Protein AF-A0A536HWD0-F1 (afdb_monomer_lite)

Foldseek 3Di:
DDDDDPPVVVVVVPPPPDPPPPPPPPKDFDDPDDVPRPPPDCVQWDQDPVAPLRIFGHDDDDPCVVVVPSVVVVVVRRRDRGDDPKDKGKTFIPAADDPVPQWQVNDWDADPPRDTWGWDDWDADHVRRMIITITPGD

pLDDT: mean 82.27, std 18.04, range [36.25, 98.31]

Radius of gyration: 26.26 Å; chains: 1; bounding box: 45×43×96 Å

Structure (mmCIF, N/CA/C/O backbone):
data_AF-A0A536HWD0-F1
#
_entry.id   AF-A0A536HWD0-F1
#
loop_
_atom_site.group_PDB
_atom_site.id
_atom_site.type_symbol
_atom_site.label_atom_id
_atom_site.label_alt_id
_atom_site.label_comp_id
_atom_site.label_asym_id
_atom_site.label_entity_id
_atom_site.lab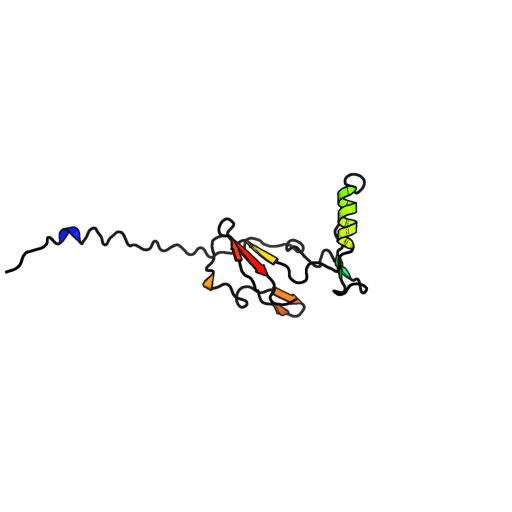el_seq_id
_atom_site.pdbx_PDB_ins_code
_atom_site.Cartn_x
_atom_site.Cartn_y
_atom_site.Cartn_z
_atom_site.occupancy
_atom_site.B_iso_or_equiv
_atom_site.auth_seq_id
_atom_site.auth_comp_id
_atom_site.auth_asym_id
_atom_site.auth_atom_id
_atom_site.pdbx_PDB_model_num
ATOM 1 N N . MET A 1 1 ? -27.795 17.128 71.785 1.00 36.25 1 MET A N 1
ATOM 2 C CA . MET A 1 1 ? -28.876 16.507 70.991 1.00 36.25 1 MET A CA 1
ATOM 3 C C . MET A 1 1 ? -28.958 17.220 69.646 1.00 36.25 1 MET A C 1
ATOM 5 O O . MET A 1 1 ? -29.171 18.419 69.636 1.00 36.25 1 MET A O 1
ATOM 9 N N . ARG A 1 2 ? -28.691 16.467 68.567 1.00 43.34 2 ARG A N 1
ATOM 10 C CA . ARG A 1 2 ? -29.064 16.656 67.147 1.00 43.34 2 ARG A CA 1
ATOM 11 C C . ARG A 1 2 ? -28.995 18.071 66.543 1.00 43.34 2 ARG A C 1
ATOM 13 O O . ARG A 1 2 ? -29.965 18.817 66.571 1.00 43.34 2 ARG A O 1
ATOM 20 N N . SER A 1 3 ? -27.864 18.353 65.892 1.00 42.81 3 SER A N 1
ATOM 21 C CA . SER A 1 3 ? -27.745 19.386 64.858 1.00 42.81 3 SER A CA 1
ATOM 22 C C . SER A 1 3 ? -28.359 18.855 63.554 1.00 42.81 3 SER A C 1
ATOM 24 O O . SER A 1 3 ? -27.973 17.781 63.090 1.00 42.81 3 SER A O 1
ATOM 26 N N . PHE A 1 4 ? -29.349 19.560 63.008 1.00 48.12 4 PHE A N 1
ATOM 27 C CA . PHE A 1 4 ? -30.002 19.229 61.741 1.00 48.12 4 PHE A CA 1
ATOM 28 C C . PHE A 1 4 ? -29.245 19.905 60.594 1.00 48.12 4 PHE A C 1
ATOM 30 O O . PHE A 1 4 ? -29.240 21.128 60.482 1.00 48.12 4 PHE A O 1
ATOM 37 N N . ILE A 1 5 ? -28.605 19.105 59.743 1.00 54.31 5 ILE A N 1
ATOM 38 C CA . ILE A 1 5 ? -28.063 19.562 58.458 1.00 54.31 5 ILE A CA 1
ATOM 39 C C . ILE A 1 5 ? -29.250 19.699 57.487 1.00 54.31 5 ILE A C 1
ATOM 41 O O . ILE A 1 5 ? -30.055 18.766 57.400 1.00 54.31 5 ILE A O 1
ATOM 45 N N . PRO A 1 6 ? -29.410 20.822 56.761 1.00 45.69 6 PRO A N 1
ATOM 46 C CA . PRO A 1 6 ? -30.526 20.993 55.842 1.00 45.69 6 PRO A CA 1
ATOM 47 C C . PRO A 1 6 ? -30.345 20.066 54.632 1.00 45.69 6 PRO A C 1
ATOM 49 O O . PRO A 1 6 ? -29.402 20.197 53.855 1.00 45.69 6 PRO A O 1
ATOM 52 N N . ALA A 1 7 ? -31.289 19.140 54.458 1.00 51.59 7 ALA A N 1
ATOM 53 C CA . ALA A 1 7 ? -31.332 18.133 53.394 1.00 51.59 7 ALA A CA 1
ATOM 54 C C . ALA A 1 7 ? -31.430 18.704 51.958 1.00 51.59 7 ALA A C 1
ATOM 56 O O . ALA A 1 7 ? -31.426 17.948 50.990 1.00 51.59 7 ALA A O 1
ATOM 57 N N . ALA A 1 8 ? -31.501 20.028 51.796 1.00 46.88 8 ALA A N 1
ATOM 58 C CA . ALA A 1 8 ? -31.727 20.684 50.510 1.00 46.88 8 ALA A CA 1
ATOM 59 C C . ALA A 1 8 ? -30.483 20.748 49.600 1.00 46.88 8 ALA A C 1
ATOM 61 O O . ALA A 1 8 ? -30.627 20.874 48.389 1.00 46.88 8 ALA A O 1
ATOM 62 N N . LEU A 1 9 ? -29.266 20.632 50.147 1.00 44.84 9 LEU A N 1
ATOM 63 C CA . LEU A 1 9 ? -28.027 20.752 49.358 1.00 44.84 9 LEU A CA 1
ATOM 64 C C . LEU A 1 9 ? -27.548 19.438 48.724 1.00 44.84 9 LEU A C 1
ATOM 66 O O . LEU A 1 9 ? -26.730 19.468 47.811 1.00 44.84 9 LEU A O 1
ATOM 70 N N . VAL A 1 10 ? -28.073 18.288 49.154 1.00 47.88 10 VAL A N 1
ATOM 71 C CA . VAL A 1 10 ? -27.662 16.978 48.610 1.00 47.88 10 VAL A CA 1
ATOM 72 C C . VAL A 1 10 ? -28.439 16.622 47.334 1.00 47.88 10 VAL A C 1
ATOM 74 O O . VAL A 1 10 ? -27.936 15.887 46.490 1.00 47.88 10 VAL A O 1
ATOM 77 N N . ALA A 1 11 ? -29.630 17.194 47.133 1.00 45.88 11 ALA A N 1
ATOM 78 C CA . ALA A 1 11 ? -30.474 16.875 45.980 1.00 45.88 11 ALA A CA 1
ATOM 79 C C . ALA A 1 11 ? -30.004 17.516 44.657 1.00 45.88 11 ALA A C 1
ATOM 81 O O . ALA A 1 11 ? -30.338 17.006 43.591 1.00 45.88 11 ALA A O 1
ATOM 82 N N . LEU A 1 12 ? -29.209 18.594 44.699 1.00 42.75 12 LEU A N 1
ATOM 83 C CA . LEU A 1 12 ? -28.744 19.282 43.484 1.00 42.75 12 LEU A CA 1
ATOM 84 C C . LEU A 1 12 ? -27.436 18.701 42.914 1.00 42.75 12 LEU A C 1
ATOM 86 O O . LEU A 1 12 ? -27.124 18.918 41.748 1.00 42.75 12 LEU A O 1
ATOM 90 N N . ALA A 1 13 ? -26.691 17.921 43.702 1.00 46.84 13 ALA A N 1
ATOM 91 C CA . ALA A 1 13 ? -25.444 17.294 43.258 1.00 46.84 13 ALA A CA 1
ATOM 92 C C . ALA A 1 13 ? -25.651 15.936 42.558 1.00 46.84 13 ALA A C 1
ATOM 94 O O . ALA A 1 13 ? -24.737 15.443 41.904 1.00 46.84 13 ALA A O 1
ATOM 95 N N . LEU A 1 14 ? -26.840 15.330 42.666 1.00 46.00 14 LEU A N 1
ATOM 96 C CA . LEU A 1 14 ? -27.105 13.986 42.135 1.00 46.00 14 LEU A CA 1
ATOM 97 C C . LEU A 1 14 ? -27.685 13.963 40.711 1.00 46.00 14 LEU A C 1
ATOM 99 O O . LEU A 1 14 ? -27.826 12.891 40.134 1.00 46.00 14 LEU A O 1
ATOM 103 N N . ALA A 1 15 ? -28.008 15.121 40.130 1.00 47.69 15 ALA A N 1
ATOM 104 C CA . ALA A 1 15 ? -28.604 15.210 38.792 1.00 47.69 15 ALA A CA 1
ATOM 105 C C . ALA A 1 15 ? -27.580 15.408 37.653 1.00 47.69 15 ALA A C 1
ATOM 107 O O . ALA A 1 15 ? -27.969 15.446 36.490 1.00 47.69 15 ALA A O 1
ATOM 108 N N . LEU A 1 16 ? -26.284 15.531 37.964 1.00 47.97 16 LEU A N 1
ATOM 109 C CA . LEU A 1 16 ? -25.220 15.827 36.987 1.00 47.97 16 LEU A CA 1
ATOM 110 C C . LEU A 1 16 ? -24.377 14.612 36.577 1.00 47.97 16 LEU A C 1
ATOM 112 O O . LEU A 1 16 ? -23.441 14.758 35.798 1.00 47.97 16 LEU A O 1
ATOM 116 N N . VAL A 1 17 ? -24.717 13.415 37.058 1.00 52.25 17 VAL A N 1
ATOM 117 C CA . VAL A 1 17 ? -24.066 12.162 36.649 1.00 52.25 17 VAL A CA 1
ATOM 118 C C . VAL A 1 17 ? -25.083 11.286 35.924 1.00 52.25 17 VAL A C 1
ATOM 120 O O . VAL A 1 17 ? -25.333 10.147 36.301 1.00 52.25 17 VAL A O 1
ATOM 123 N N . TYR A 1 18 ? -25.722 11.837 34.894 1.00 45.75 18 TYR A N 1
ATOM 124 C CA . TYR A 1 18 ? -26.252 10.976 33.846 1.00 45.75 18 TYR A CA 1
ATOM 125 C C . TYR A 1 18 ? -25.064 10.608 32.958 1.00 45.75 18 TYR A C 1
ATOM 127 O O . TYR A 1 18 ? -24.481 11.518 32.358 1.00 45.75 18 TYR A O 1
ATOM 135 N N . PRO A 1 19 ? -24.656 9.327 32.871 1.00 51.28 19 PRO A N 1
ATOM 136 C CA . PRO A 1 19 ? -23.834 8.924 31.750 1.00 51.28 19 PRO A CA 1
ATOM 137 C C . PRO A 1 19 ? -24.675 9.246 30.516 1.00 51.28 19 PRO A C 1
ATOM 139 O O . PRO A 1 19 ? -25.808 8.787 30.386 1.00 51.28 19 PRO A O 1
ATOM 142 N N . ALA A 1 20 ? -24.176 10.131 29.659 1.00 59.88 20 ALA A N 1
ATOM 143 C CA . ALA A 1 20 ? -24.704 10.200 28.315 1.00 59.88 20 ALA A CA 1
ATOM 144 C C . ALA A 1 20 ? -24.438 8.815 27.731 1.00 59.88 20 ALA A C 1
ATOM 146 O O . ALA A 1 20 ? -23.281 8.477 27.480 1.00 59.88 20 ALA A O 1
ATOM 147 N N . ASP A 1 21 ? -25.482 7.995 27.617 1.00 49.38 21 ASP A N 1
ATOM 148 C CA . ASP A 1 21 ? -25.424 6.754 26.865 1.00 49.38 21 ASP A CA 1
ATOM 149 C C . ASP A 1 21 ? -25.048 7.157 25.441 1.00 49.38 21 ASP A C 1
ATOM 151 O O . ASP A 1 21 ? -25.875 7.623 24.653 1.00 49.38 21 ASP A O 1
ATOM 155 N N . ALA A 1 22 ? -23.749 7.100 25.148 1.00 58.47 22 ALA A N 1
ATOM 156 C CA . ALA A 1 22 ? -23.244 7.315 23.816 1.00 58.47 22 ALA A CA 1
ATOM 157 C C . ALA A 1 22 ? -23.891 6.222 22.975 1.00 58.47 22 ALA A C 1
ATOM 159 O O . ALA A 1 22 ? -23.618 5.038 23.176 1.00 58.47 22 ALA A O 1
ATOM 160 N N . LEU A 1 23 ? -24.797 6.619 22.080 1.00 52.59 23 LEU A N 1
ATOM 161 C CA . LEU A 1 23 ? -25.309 5.737 21.047 1.00 52.59 23 LEU A CA 1
ATOM 162 C C . LEU A 1 23 ? -24.072 5.142 20.369 1.00 52.59 23 LEU A C 1
ATOM 164 O O . LEU A 1 23 ? -23.346 5.857 19.677 1.00 52.59 23 LEU A O 1
ATOM 168 N N . ALA A 1 24 ? -23.794 3.864 20.628 1.00 52.09 24 ALA A N 1
ATOM 169 C CA . ALA A 1 24 ? -22.757 3.134 19.930 1.00 52.09 24 ALA A CA 1
ATOM 170 C C . ALA A 1 24 ? -23.242 3.016 18.487 1.00 52.09 24 ALA A C 1
ATOM 172 O O . ALA A 1 24 ? -23.975 2.093 18.132 1.00 52.09 24 ALA A O 1
ATOM 173 N N . ALA A 1 25 ? -22.925 4.020 17.670 1.00 57.31 25 ALA A N 1
ATOM 174 C CA . ALA A 1 25 ? -23.073 3.904 16.237 1.00 57.31 25 ALA A CA 1
ATOM 175 C C . ALA A 1 25 ? -22.305 2.640 15.853 1.00 57.31 25 ALA A C 1
ATOM 177 O O . ALA A 1 25 ? -21.122 2.520 16.168 1.00 57.31 25 ALA A O 1
ATOM 178 N N . THR A 1 26 ? -22.984 1.674 15.238 1.00 64.75 26 THR A N 1
ATOM 179 C CA . THR A 1 26 ? -22.316 0.506 14.671 1.00 64.75 26 THR A CA 1
ATOM 180 C C . THR A 1 26 ? -21.344 1.026 13.624 1.00 64.75 26 THR A C 1
ATOM 182 O O . THR A 1 26 ? -21.755 1.416 12.529 1.00 64.75 26 THR A O 1
ATOM 185 N N . ALA A 1 27 ? -20.072 1.126 13.999 1.00 67.69 27 ALA A N 1
ATOM 186 C CA . ALA A 1 27 ? -19.017 1.533 13.100 1.00 67.69 27 ALA A CA 1
ATOM 187 C C . ALA A 1 27 ? -18.922 0.474 12.004 1.00 67.69 27 ALA A C 1
ATOM 189 O O . ALA A 1 27 ? -18.698 -0.705 12.273 1.00 67.69 27 ALA A O 1
ATOM 190 N N . SER A 1 28 ? -19.136 0.896 10.765 1.00 75.50 28 SER A N 1
ATOM 191 C CA . SER A 1 28 ? -18.888 0.058 9.601 1.00 75.50 28 SER A CA 1
ATOM 192 C C . SER A 1 28 ? -17.553 0.466 9.013 1.00 75.50 28 SER A C 1
ATOM 194 O O . SER A 1 28 ? -17.240 1.659 8.961 1.00 75.50 28 SER A O 1
ATOM 196 N N . ALA A 1 29 ? -16.796 -0.506 8.511 1.00 74.00 29 ALA A N 1
ATOM 197 C CA . ALA A 1 29 ? -15.709 -0.198 7.597 1.00 74.00 29 ALA A CA 1
ATOM 198 C C . ALA A 1 29 ? -16.279 0.614 6.418 1.00 74.00 29 ALA A C 1
ATOM 200 O O . ALA A 1 29 ? -17.322 0.268 5.847 1.00 74.00 29 ALA A O 1
ATOM 201 N N . LEU A 1 30 ? -15.636 1.735 6.103 1.00 69.62 30 LEU A N 1
ATOM 202 C CA . LEU A 1 30 ? -16.015 2.624 5.015 1.00 69.62 30 LEU A CA 1
ATOM 203 C C . LEU A 1 30 ? -15.406 2.098 3.713 1.00 69.62 30 LEU A C 1
ATOM 205 O O . LEU A 1 30 ? -14.237 2.347 3.448 1.00 69.62 30 LEU A O 1
ATOM 209 N N . ALA A 1 31 ? -16.209 1.377 2.925 1.00 63.94 31 ALA A N 1
ATOM 210 C CA . ALA A 1 31 ? -16.235 1.349 1.452 1.00 63.94 31 ALA A CA 1
ATOM 211 C C . ALA A 1 31 ? -16.681 -0.030 0.929 1.00 63.94 31 ALA A C 1
ATOM 213 O O . ALA A 1 31 ? -16.175 -1.055 1.385 1.00 63.94 31 ALA A O 1
ATOM 214 N N . PRO A 1 32 ? -17.522 -0.089 -0.120 1.00 58.88 32 PRO A N 1
ATOM 215 C CA . PRO A 1 32 ? -17.426 -1.179 -1.077 1.00 58.88 32 PRO A CA 1
ATOM 216 C C . PRO A 1 32 ? -16.107 -1.006 -1.846 1.00 58.88 32 PRO A C 1
ATOM 218 O O . PRO A 1 32 ? -15.982 -0.123 -2.696 1.00 58.88 32 PRO A O 1
ATOM 221 N N . THR A 1 33 ? -15.099 -1.814 -1.530 1.00 65.94 33 THR A N 1
ATOM 222 C CA . THR A 1 33 ? -13.842 -1.822 -2.282 1.00 65.94 33 THR A CA 1
ATOM 223 C C . THR A 1 33 ? -14.060 -2.502 -3.635 1.00 65.94 33 THR A C 1
ATOM 225 O O . THR A 1 33 ? -14.779 -3.496 -3.750 1.00 65.94 33 THR A O 1
ATOM 228 N N . LYS A 1 34 ? -13.466 -1.954 -4.700 1.00 68.00 34 LYS A N 1
ATOM 229 C CA . LYS A 1 34 ? -13.356 -2.665 -5.984 1.00 68.00 34 LYS A CA 1
ATOM 230 C C . LYS A 1 34 ? -12.046 -3.448 -6.011 1.00 68.00 34 LYS A C 1
ATOM 232 O O . LYS A 1 34 ? -11.089 -3.075 -5.332 1.00 68.00 34 LYS A O 1
ATOM 237 N N . ALA A 1 35 ? -11.989 -4.498 -6.829 1.00 64.25 35 ALA A N 1
ATOM 238 C CA . ALA A 1 35 ? -10.727 -5.161 -7.143 1.00 64.25 35 ALA A CA 1
ATOM 239 C C . ALA A 1 35 ? -9.696 -4.109 -7.595 1.00 64.25 35 ALA A C 1
ATOM 241 O O . ALA A 1 35 ? -10.010 -3.253 -8.422 1.00 64.25 35 ALA A O 1
ATOM 242 N N . GLY A 1 36 ? -8.507 -4.135 -6.995 1.00 64.69 36 GLY A N 1
ATOM 243 C CA . GLY A 1 36 ? -7.434 -3.180 -7.276 1.00 64.69 36 GLY A CA 1
ATOM 244 C C . GLY A 1 36 ? -7.411 -1.934 -6.390 1.00 64.69 36 GLY A C 1
ATOM 245 O O . GLY A 1 36 ? -6.463 -1.163 -6.498 1.00 64.69 36 GLY A O 1
ATOM 246 N N . GLN A 1 37 ? -8.414 -1.721 -5.525 1.00 75.00 37 GLN A N 1
ATOM 247 C CA . GLN A 1 37 ? -8.408 -0.592 -4.584 1.00 75.00 37 GLN A CA 1
ATOM 248 C C . GLN A 1 37 ? -7.604 -0.829 -3.305 1.00 75.00 37 GLN A C 1
ATOM 250 O O . GLN A 1 37 ? -6.910 0.098 -2.891 1.00 75.00 37 GLN A O 1
ATOM 255 N N . PRO A 1 38 ? -7.650 -2.013 -2.666 1.00 77.12 38 PRO A N 1
ATOM 256 C CA . PRO A 1 38 ? -6.642 -2.347 -1.673 1.00 77.12 38 PRO A CA 1
ATOM 257 C C . PRO A 1 38 ? -5.284 -2.378 -2.374 1.00 77.12 38 PRO A C 1
ATOM 259 O O . PRO A 1 38 ? -5.077 -3.178 -3.285 1.00 77.12 38 PRO A O 1
ATOM 262 N N . PHE A 1 39 ? -4.398 -1.466 -1.988 1.00 76.62 39 PHE A N 1
ATOM 263 C CA . PHE A 1 39 ? -3.026 -1.403 -2.468 1.00 76.62 39 PHE A CA 1
ATOM 264 C C . PHE A 1 39 ? -2.085 -1.564 -1.268 1.00 76.62 39 PHE A C 1
ATOM 266 O O . PHE A 1 39 ? -2.346 -0.947 -0.230 1.00 76.62 39 PHE A O 1
ATOM 273 N N . PRO A 1 40 ? -0.994 -2.339 -1.386 1.00 81.88 40 PRO A N 1
ATOM 274 C CA . PRO A 1 40 ? -0.538 -3.073 -2.577 1.00 81.88 40 PRO A CA 1
ATOM 275 C C . PRO A 1 40 ? -1.417 -4.280 -2.966 1.00 81.88 40 PRO A C 1
ATOM 277 O O . PRO A 1 40 ? -2.179 -4.782 -2.143 1.00 81.88 40 PRO A O 1
ATOM 280 N N . THR A 1 41 ? -1.342 -4.740 -4.223 1.00 82.38 41 THR A N 1
ATOM 281 C CA . THR A 1 41 ? -2.131 -5.888 -4.723 1.00 82.38 41 THR A CA 1
ATOM 282 C C . THR A 1 41 ? -1.435 -6.640 -5.857 1.00 82.38 41 THR A C 1
ATOM 284 O O . THR A 1 41 ? -0.843 -6.027 -6.743 1.00 82.38 41 THR A O 1
ATOM 287 N N . ASN A 1 42 ? -1.597 -7.967 -5.889 1.00 87.19 42 ASN A N 1
ATOM 288 C CA . ASN A 1 42 ? -1.090 -8.829 -6.966 1.00 87.19 42 ASN A CA 1
ATOM 289 C C . ASN A 1 42 ? -1.819 -8.643 -8.310 1.00 87.19 42 ASN A C 1
ATOM 291 O O . ASN A 1 42 ? -1.503 -9.316 -9.282 1.00 87.19 42 ASN A O 1
ATOM 295 N N . LEU A 1 43 ? -2.805 -7.743 -8.394 1.00 89.56 43 LEU A N 1
ATOM 296 C CA . LEU A 1 43 ? -3.356 -7.315 -9.685 1.00 89.56 43 LEU A CA 1
ATOM 297 C C . LEU A 1 43 ? -2.375 -6.444 -10.485 1.00 89.56 43 LEU A C 1
ATOM 299 O O . LEU A 1 43 ? -2.559 -6.305 -11.689 1.00 89.56 43 LEU A O 1
ATOM 303 N N . TYR A 1 44 ? -1.366 -5.870 -9.822 1.00 93.50 44 TYR A N 1
ATOM 304 C CA . TYR A 1 44 ? -0.285 -5.095 -10.440 1.00 93.50 44 TYR A CA 1
ATOM 305 C C . TYR A 1 44 ? 1.056 -5.826 -10.326 1.00 93.50 44 TYR A C 1
ATOM 307 O O . TYR A 1 44 ? 2.095 -5.227 -10.045 1.00 93.50 44 TYR A O 1
ATOM 315 N N . THR A 1 45 ? 1.014 -7.150 -10.454 1.00 94.38 45 THR A N 1
ATOM 316 C CA . THR A 1 45 ? 2.198 -7.996 -10.552 1.00 94.38 45 THR A CA 1
ATOM 317 C C . THR A 1 45 ? 2.010 -9.018 -11.666 1.00 94.38 45 THR A C 1
ATOM 319 O O . THR A 1 45 ? 0.892 -9.362 -12.055 1.00 94.38 45 THR A O 1
ATOM 322 N N . VAL A 1 46 ? 3.124 -9.531 -12.171 1.00 96.56 46 VAL A N 1
ATOM 323 C CA . VAL A 1 46 ? 3.179 -10.658 -13.104 1.00 96.56 46 VAL A CA 1
ATOM 324 C C . VAL A 1 46 ? 4.034 -11.768 -12.514 1.00 96.56 46 VAL A C 1
ATOM 326 O O . VAL A 1 46 ? 4.927 -11.518 -11.708 1.00 96.56 46 VAL A O 1
ATOM 329 N N . HIS A 1 47 ? 3.774 -13.009 -12.919 1.00 96.50 47 HIS A N 1
ATOM 330 C CA . HIS A 1 47 ? 4.606 -14.136 -12.511 1.00 96.50 47 HIS A CA 1
ATOM 331 C C . HIS A 1 47 ? 6.018 -14.006 -13.096 1.00 96.50 47 HIS A C 1
ATOM 333 O O . HIS A 1 47 ? 6.186 -13.900 -14.313 1.00 96.50 47 HIS A O 1
ATOM 339 N N . ASP A 1 48 ? 7.025 -14.105 -12.236 1.00 97.00 48 ASP A N 1
ATOM 340 C CA . ASP A 1 48 ? 8.437 -14.090 -12.598 1.00 97.00 48 ASP A CA 1
ATOM 341 C C . ASP A 1 48 ? 9.203 -15.093 -11.731 1.00 97.00 48 ASP A C 1
ATOM 343 O O . ASP A 1 48 ? 9.469 -14.860 -10.556 1.00 97.00 48 ASP A O 1
ATOM 347 N N . GLY A 1 49 ? 9.574 -16.231 -12.322 1.00 96.44 49 GLY A N 1
ATOM 348 C CA . GLY A 1 49 ? 10.288 -17.294 -11.610 1.00 96.44 49 GLY A CA 1
ATOM 349 C C . GLY A 1 49 ? 11.752 -16.973 -11.282 1.00 96.44 49 GLY A C 1
ATOM 350 O O . GLY A 1 49 ? 12.425 -17.811 -10.690 1.00 96.44 49 GLY A O 1
ATOM 351 N N . THR A 1 50 ? 12.268 -15.811 -11.697 1.00 96.25 50 THR A N 1
ATOM 352 C CA . THR A 1 50 ? 13.617 -15.347 -11.331 1.00 96.25 50 THR A CA 1
ATOM 353 C C . THR A 1 50 ? 13.646 -14.598 -9.995 1.00 96.25 50 THR A C 1
ATOM 355 O O . THR A 1 50 ? 14.724 -14.400 -9.437 1.00 96.25 50 THR A O 1
ATOM 358 N N . GLN A 1 51 ? 12.472 -14.234 -9.473 1.00 94.38 51 GLN A N 1
ATOM 359 C CA . GLN A 1 51 ? 12.264 -13.502 -8.227 1.00 94.38 51 GLN A CA 1
ATOM 360 C C . GLN A 1 51 ? 11.962 -14.462 -7.056 1.00 94.38 51 GLN A C 1
ATOM 362 O O . GLN A 1 51 ? 11.448 -15.561 -7.276 1.00 94.38 51 GLN A O 1
ATOM 367 N N . ILE A 1 52 ? 12.265 -14.083 -5.806 1.00 92.19 52 ILE A N 1
ATOM 368 C CA . ILE A 1 52 ? 12.097 -14.956 -4.623 1.00 92.19 52 ILE A CA 1
ATOM 369 C C . ILE A 1 52 ? 10.614 -15.197 -4.336 1.00 92.19 52 ILE A C 1
ATOM 371 O O . ILE A 1 52 ? 10.228 -16.320 -4.006 1.00 92.19 52 ILE A O 1
ATOM 375 N N . THR A 1 53 ? 9.774 -14.172 -4.497 1.00 89.88 53 THR A N 1
ATOM 376 C CA . THR A 1 53 ? 8.319 -14.291 -4.310 1.00 89.88 53 THR A CA 1
ATOM 377 C C . THR A 1 53 ? 7.619 -14.963 -5.496 1.00 89.88 53 THR A C 1
ATOM 379 O O . THR A 1 53 ? 6.427 -15.264 -5.424 1.00 89.88 53 THR A O 1
ATOM 382 N N . GLY A 1 54 ? 8.336 -15.201 -6.601 1.00 93.56 54 GLY A N 1
ATOM 383 C CA . GLY A 1 54 ? 7.759 -15.662 -7.865 1.00 93.56 54 GLY A CA 1
ATOM 384 C C . GLY A 1 54 ? 6.929 -14.594 -8.591 1.00 93.56 54 GLY A C 1
ATOM 385 O O . GLY A 1 54 ? 6.246 -14.908 -9.570 1.00 93.56 54 GLY A O 1
ATOM 386 N N . LEU A 1 55 ? 6.956 -13.345 -8.114 1.00 94.50 55 LEU A N 1
ATOM 387 C CA . LEU A 1 55 ? 6.233 -12.209 -8.670 1.00 94.50 55 LEU A CA 1
ATOM 388 C C . LEU A 1 55 ? 7.194 -11.059 -8.976 1.00 94.50 55 LEU A C 1
ATOM 390 O O . LEU A 1 55 ? 8.168 -10.823 -8.268 1.00 94.50 55 LEU A O 1
ATOM 394 N N . ARG A 1 56 ? 6.870 -10.298 -10.018 1.00 96.75 56 ARG A N 1
ATOM 395 C CA . ARG A 1 56 ? 7.492 -9.013 -10.343 1.00 96.75 56 ARG A CA 1
ATOM 396 C C . ARG A 1 56 ? 6.409 -7.949 -10.419 1.00 96.75 56 ARG A C 1
ATOM 398 O O . ARG A 1 56 ? 5.318 -8.231 -10.916 1.00 96.75 56 ARG A O 1
ATOM 405 N N . VAL A 1 57 ? 6.687 -6.751 -9.917 1.00 96.50 57 VAL A N 1
ATOM 406 C CA . VAL A 1 57 ? 5.769 -5.610 -10.054 1.00 96.50 57 VAL A CA 1
ATOM 407 C C . VAL A 1 57 ? 5.539 -5.287 -11.541 1.00 96.50 57 VAL A C 1
ATOM 409 O O . VAL A 1 57 ? 6.453 -5.412 -12.356 1.00 96.50 57 VAL A O 1
ATOM 412 N N . ASP A 1 58 ? 4.297 -4.952 -11.890 1.00 96.75 58 ASP A N 1
ATOM 413 C CA . ASP A 1 58 ? 3.861 -4.609 -13.250 1.00 96.75 58 ASP A CA 1
ATOM 414 C C . ASP A 1 58 ? 2.813 -3.491 -13.177 1.00 96.75 58 ASP A C 1
ATOM 416 O O . ASP A 1 58 ? 1.597 -3.721 -13.160 1.00 96.75 58 ASP A O 1
ATOM 420 N N . LEU A 1 59 ? 3.292 -2.258 -13.018 1.00 95.81 59 LEU A N 1
ATOM 421 C CA . LEU A 1 59 ? 2.447 -1.076 -12.909 1.00 95.81 59 LEU A CA 1
ATOM 422 C C . LEU A 1 59 ? 2.085 -0.532 -14.303 1.00 95.81 59 LEU A C 1
ATOM 424 O O . LEU A 1 59 ? 2.928 -0.445 -15.197 1.00 95.81 59 LEU A O 1
ATOM 428 N N . PRO A 1 60 ? 0.833 -0.087 -14.513 1.00 95.44 60 PRO A N 1
ATOM 429 C CA . PRO A 1 60 ? 0.442 0.519 -15.778 1.00 95.44 60 PRO A CA 1
ATOM 430 C C . PRO A 1 60 ? 1.173 1.850 -15.989 1.00 95.44 60 PRO A C 1
ATOM 432 O O . PRO A 1 60 ? 1.092 2.757 -15.158 1.00 95.44 60 PRO A O 1
ATOM 435 N N . LYS A 1 61 ? 1.838 1.995 -17.138 1.00 96.19 61 LYS A N 1
ATOM 436 C CA . LYS A 1 61 ? 2.514 3.241 -17.512 1.00 96.19 61 LYS A CA 1
ATOM 437 C C . LYS A 1 61 ? 1.547 4.278 -18.098 1.00 96.19 61 LYS A C 1
ATOM 439 O O . LYS A 1 61 ? 0.637 3.906 -18.846 1.00 96.19 61 LYS A O 1
ATOM 444 N N . PRO A 1 62 ? 1.748 5.576 -17.808 1.00 96.94 62 PRO A N 1
ATOM 445 C CA . PRO A 1 62 ? 1.049 6.656 -18.498 1.00 96.94 62 PRO A CA 1
ATOM 446 C C . PRO A 1 62 ? 1.577 6.828 -19.936 1.00 96.94 62 PRO A C 1
ATOM 448 O O . PRO A 1 62 ? 2.420 6.067 -20.411 1.00 96.94 62 PRO A O 1
ATOM 451 N N . ASP A 1 63 ? 1.096 7.849 -20.649 1.00 97.62 63 ASP A N 1
ATOM 452 C CA . ASP A 1 63 ? 1.689 8.239 -21.932 1.00 97.62 63 ASP A CA 1
ATOM 453 C C . ASP A 1 63 ? 3.116 8.770 -21.719 1.00 97.62 63 ASP A C 1
ATOM 455 O O . ASP A 1 63 ? 3.313 9.911 -21.296 1.00 97.62 63 ASP A O 1
ATOM 459 N N . CYS A 1 64 ? 4.117 7.951 -22.043 1.00 97.69 64 CYS A N 1
ATOM 460 C CA . CYS A 1 64 ? 5.527 8.282 -21.844 1.00 97.69 64 CYS A CA 1
ATOM 461 C C . CYS A 1 64 ? 6.045 9.412 -22.746 1.00 97.69 64 CYS A C 1
ATOM 463 O O . CYS A 1 64 ? 7.130 9.931 -22.490 1.00 97.69 64 CYS A O 1
ATOM 465 N N . ALA A 1 65 ? 5.304 9.819 -23.786 1.00 97.94 65 ALA A N 1
ATOM 466 C CA . ALA A 1 65 ? 5.652 11.010 -24.559 1.00 97.94 65 ALA A CA 1
ATOM 467 C C . ALA A 1 65 ? 5.329 12.301 -23.787 1.00 97.94 65 ALA A C 1
ATOM 469 O O . ALA A 1 65 ? 5.993 13.319 -23.985 1.00 97.94 65 ALA A O 1
ATOM 470 N N . ILE A 1 66 ? 4.327 12.252 -22.902 1.00 98.31 66 ILE A N 1
ATOM 471 C CA . ILE A 1 66 ? 3.890 13.374 -22.061 1.00 98.31 66 ILE A CA 1
ATOM 472 C C . ILE A 1 66 ? 4.536 13.292 -20.669 1.00 98.31 66 ILE A C 1
ATOM 474 O O . ILE A 1 66 ? 4.935 14.312 -20.1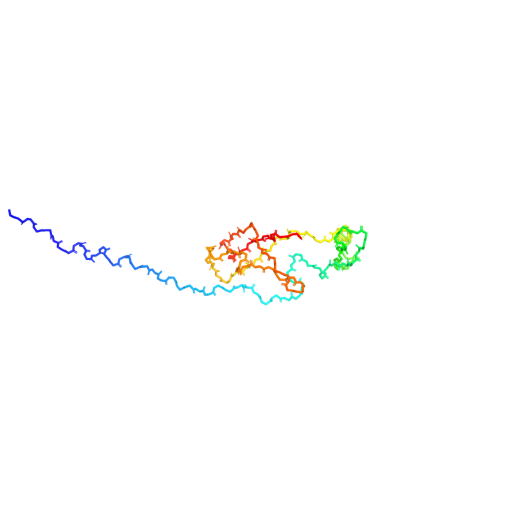11 1.00 98.31 66 ILE A O 1
ATOM 478 N N . HIS A 1 67 ? 4.685 12.076 -20.139 1.00 97.62 67 HIS A N 1
ATOM 479 C CA . HIS A 1 67 ? 5.150 11.772 -18.785 1.00 97.62 67 HIS A CA 1
ATOM 480 C C . HIS A 1 67 ? 6.398 10.867 -18.786 1.00 97.62 67 HIS A C 1
ATOM 482 O O . HIS A 1 67 ? 6.364 9.752 -18.261 1.00 97.62 67 HIS A O 1
ATOM 488 N N . PRO A 1 68 ? 7.523 11.305 -19.381 1.00 97.44 68 PRO A N 1
ATOM 489 C CA . PRO A 1 68 ? 8.707 10.457 -19.513 1.00 97.44 68 PRO A CA 1
ATOM 490 C C . PRO A 1 68 ? 9.324 10.079 -18.158 1.00 97.44 68 PRO A C 1
ATOM 492 O O . PRO A 1 68 ? 9.818 8.964 -18.009 1.00 97.44 68 PRO A O 1
ATOM 495 N N . SER A 1 69 ? 9.278 10.981 -17.170 1.00 98.00 69 SER A N 1
ATOM 496 C CA . SER A 1 69 ? 9.791 10.717 -15.819 1.00 98.00 69 SER A CA 1
ATOM 497 C C . SER A 1 69 ? 8.968 9.658 -15.089 1.00 98.00 69 SER A C 1
ATOM 499 O O . SER A 1 69 ? 9.551 8.710 -14.581 1.00 98.00 69 SER A O 1
ATOM 501 N N . ASP A 1 70 ? 7.635 9.751 -15.128 1.00 97.88 70 ASP A N 1
ATOM 502 C CA . ASP A 1 70 ? 6.755 8.771 -14.477 1.00 97.88 70 ASP A CA 1
ATOM 503 C C . ASP A 1 70 ? 6.977 7.364 -15.054 1.00 97.88 70 ASP A C 1
ATOM 505 O O . ASP A 1 70 ? 7.008 6.378 -14.321 1.00 97.88 70 ASP A O 1
ATOM 509 N N . CYS A 1 71 ? 7.195 7.260 -16.370 1.00 98.19 71 CYS A N 1
ATOM 510 C CA . CYS A 1 71 ? 7.530 5.984 -16.996 1.00 98.19 71 CYS A CA 1
ATOM 511 C C . CYS A 1 71 ? 8.889 5.437 -16.547 1.00 98.19 71 CYS A C 1
ATOM 513 O O . CYS A 1 71 ? 8.993 4.234 -16.321 1.00 98.19 71 CYS A O 1
ATOM 515 N N . ALA A 1 72 ? 9.906 6.294 -16.412 1.00 98.06 72 ALA A N 1
ATOM 516 C CA . ALA A 1 72 ? 11.226 5.883 -15.940 1.00 98.06 72 ALA A CA 1
ATOM 517 C C . ALA A 1 72 ? 11.198 5.425 -14.472 1.00 98.06 72 ALA A C 1
ATOM 519 O O . ALA A 1 72 ? 11.864 4.453 -14.122 1.00 98.06 72 ALA A O 1
ATOM 520 N N . ASP A 1 73 ? 10.398 6.082 -13.630 1.00 98.06 73 ASP A N 1
ATOM 521 C CA . ASP A 1 73 ? 10.195 5.667 -12.241 1.00 98.06 73 ASP A CA 1
ATOM 522 C C . ASP A 1 73 ? 9.474 4.314 -12.177 1.00 98.06 73 ASP A C 1
ATOM 524 O O . ASP A 1 73 ? 9.911 3.411 -11.462 1.00 98.06 73 ASP A O 1
ATOM 528 N N . ILE A 1 74 ? 8.415 4.135 -12.977 1.00 97.88 74 ILE A N 1
ATOM 529 C CA . ILE A 1 74 ? 7.709 2.852 -13.087 1.00 97.88 74 ILE A CA 1
ATOM 530 C C . ILE A 1 74 ? 8.640 1.748 -13.599 1.00 97.88 74 ILE A C 1
ATOM 532 O O . ILE A 1 74 ? 8.610 0.654 -13.054 1.00 97.88 74 ILE A O 1
ATOM 536 N N . ASP A 1 75 ? 9.520 2.026 -14.566 1.00 97.69 75 ASP A N 1
ATOM 537 C CA . ASP A 1 75 ? 10.511 1.051 -15.041 1.00 97.69 75 ASP A CA 1
ATOM 538 C C . ASP A 1 75 ? 11.398 0.509 -13.917 1.00 97.69 75 ASP A C 1
ATOM 540 O O . ASP A 1 75 ? 11.732 -0.673 -13.917 1.00 97.69 75 ASP A O 1
ATOM 544 N N . VAL A 1 76 ? 11.770 1.350 -12.948 1.00 97.69 76 VAL A N 1
ATOM 545 C CA . VAL A 1 76 ? 12.529 0.915 -11.770 1.00 97.69 76 VAL A CA 1
ATOM 546 C C . VAL A 1 76 ? 11.640 0.109 -10.826 1.00 97.69 76 VAL A C 1
ATOM 548 O O . VAL A 1 76 ? 12.062 -0.943 -10.343 1.00 97.69 76 VAL A O 1
ATOM 551 N N . LEU A 1 77 ? 10.412 0.567 -10.570 1.00 95.88 77 LEU A N 1
ATOM 552 C CA . LEU A 1 77 ? 9.464 -0.139 -9.702 1.00 95.88 77 LEU A CA 1
ATOM 553 C C . LEU A 1 77 ? 9.121 -1.533 -10.242 1.00 95.88 77 LEU A C 1
ATOM 555 O O . LEU A 1 77 ? 9.086 -2.484 -9.468 1.00 95.88 77 LEU A O 1
ATOM 559 N N . ASP A 1 78 ? 8.983 -1.684 -11.556 1.00 96.81 78 ASP A N 1
ATOM 560 C CA . ASP A 1 78 ? 8.687 -2.951 -12.232 1.00 96.81 78 ASP A CA 1
ATOM 561 C C . ASP A 1 78 ? 9.877 -3.933 -12.234 1.00 96.81 78 ASP A C 1
ATOM 563 O O . ASP A 1 78 ? 9.806 -5.011 -12.827 1.00 96.81 78 ASP A O 1
ATOM 567 N N . THR A 1 79 ? 10.989 -3.600 -11.568 1.00 95.50 79 THR A N 1
ATOM 568 C CA . THR A 1 79 ? 12.085 -4.545 -11.278 1.00 95.50 79 THR A CA 1
ATOM 569 C C . THR A 1 79 ? 11.970 -5.208 -9.907 1.00 95.50 79 THR A C 1
ATOM 571 O O . THR A 1 79 ? 12.717 -6.146 -9.619 1.00 95.50 79 THR A O 1
ATOM 574 N N . LEU A 1 80 ? 11.049 -4.737 -9.060 1.00 95.62 80 LEU A N 1
ATOM 575 C CA . LEU A 1 80 ? 10.898 -5.218 -7.691 1.00 95.62 80 LEU A CA 1
ATOM 576 C C . LEU A 1 80 ? 10.301 -6.633 -7.645 1.00 95.62 80 LEU A C 1
ATOM 578 O O . LEU A 1 80 ? 9.405 -6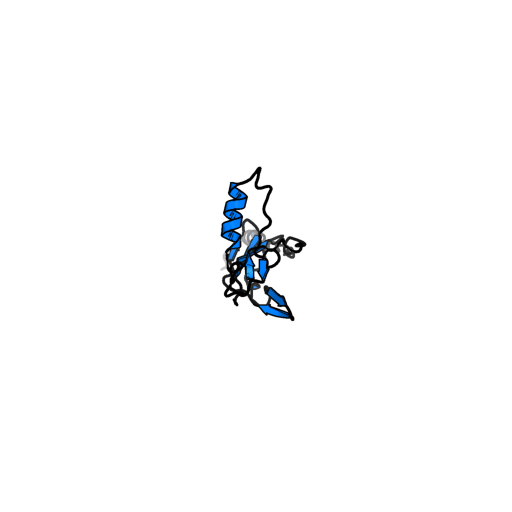.979 -8.422 1.00 95.62 80 LEU A O 1
ATOM 582 N N . ASP A 1 81 ? 10.797 -7.421 -6.688 1.00 94.06 81 ASP A N 1
ATOM 583 C CA . ASP A 1 81 ? 10.353 -8.776 -6.330 1.00 94.06 81 ASP A CA 1
ATOM 584 C C . ASP A 1 81 ? 8.997 -8.731 -5.607 1.00 94.06 81 ASP A C 1
ATOM 586 O O . ASP A 1 81 ? 8.899 -8.877 -4.387 1.00 94.06 81 ASP A O 1
ATOM 590 N N . GLY A 1 82 ? 7.950 -8.415 -6.367 1.00 93.00 82 GLY A N 1
ATOM 591 C CA . GLY A 1 82 ? 6.612 -8.188 -5.841 1.00 93.00 82 GLY A CA 1
ATOM 592 C C . GLY A 1 82 ? 6.508 -6.946 -4.946 1.00 93.00 82 GLY A C 1
ATOM 593 O O . GLY A 1 82 ? 7.407 -6.108 -4.851 1.00 93.00 82 GLY A O 1
ATOM 594 N N . PHE A 1 83 ? 5.349 -6.801 -4.305 1.00 90.69 83 PHE A N 1
ATOM 595 C CA . PHE A 1 83 ? 5.140 -5.783 -3.276 1.00 90.69 83 PHE A CA 1
ATOM 596 C C . PHE A 1 83 ? 5.597 -6.286 -1.904 1.00 90.69 83 PHE A C 1
ATOM 598 O O . PHE A 1 83 ? 5.881 -7.465 -1.724 1.00 90.69 83 PHE A O 1
ATOM 605 N N . ASN A 1 84 ? 5.645 -5.381 -0.922 1.00 81.31 84 ASN A N 1
ATOM 606 C CA . ASN A 1 84 ? 6.013 -5.717 0.451 1.00 81.31 84 ASN A CA 1
ATOM 607 C C . ASN A 1 84 ? 5.226 -6.941 0.965 1.00 81.31 84 ASN A C 1
ATOM 609 O O . ASN A 1 84 ? 3.998 -6.892 1.036 1.00 81.31 84 ASN A O 1
ATOM 613 N N . ILE A 1 85 ? 5.958 -7.987 1.358 1.00 75.25 85 ILE A N 1
ATOM 614 C CA . ILE A 1 85 ? 5.439 -9.244 1.917 1.00 75.25 85 ILE A CA 1
ATOM 615 C C . ILE A 1 85 ? 4.739 -9.065 3.274 1.00 75.25 85 ILE A C 1
ATOM 617 O O . ILE A 1 85 ? 3.950 -9.908 3.671 1.00 75.25 85 ILE A O 1
ATOM 621 N N . GLN A 1 86 ? 4.964 -7.944 3.969 1.00 82.38 86 GLN A N 1
ATOM 622 C CA . GLN A 1 86 ? 4.247 -7.586 5.196 1.00 82.38 86 GLN A CA 1
ATOM 623 C C . GLN A 1 86 ? 3.595 -6.201 5.050 1.00 82.38 86 GLN A C 1
ATOM 625 O O . GLN A 1 86 ? 4.111 -5.203 5.564 1.00 82.38 86 GLN A O 1
ATOM 630 N N . PRO A 1 87 ? 2.492 -6.083 4.286 1.00 82.00 87 PRO A N 1
ATOM 631 C CA . PRO A 1 87 ? 1.873 -4.793 4.026 1.00 82.00 87 PRO A CA 1
ATOM 632 C C . PRO A 1 87 ? 1.145 -4.270 5.268 1.00 82.00 87 PRO A C 1
ATOM 634 O O . PRO A 1 87 ? 0.467 -5.011 5.982 1.00 82.00 87 PRO A O 1
ATOM 637 N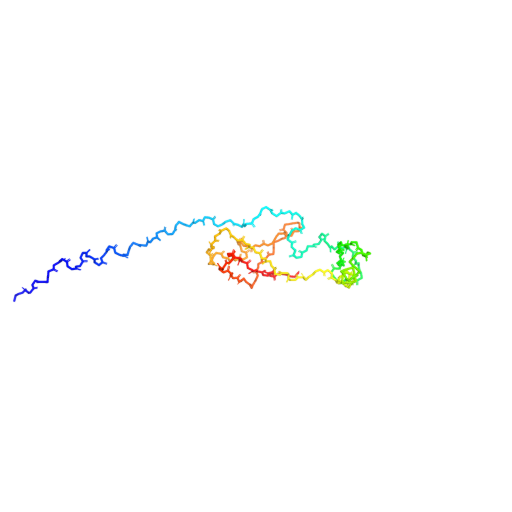 N . ARG A 1 88 ? 1.208 -2.951 5.468 1.00 88.19 88 ARG A N 1
ATOM 638 C CA . ARG A 1 88 ? 0.334 -2.257 6.417 1.00 88.19 88 ARG A CA 1
ATOM 639 C C . ARG A 1 88 ? -1.031 -2.019 5.777 1.00 88.19 88 ARG A C 1
ATOM 641 O O . ARG A 1 88 ? -1.149 -1.255 4.820 1.00 88.19 88 ARG A O 1
ATOM 648 N N . ILE A 1 89 ? -2.067 -2.625 6.339 1.00 87.44 89 ILE A N 1
ATOM 649 C CA . ILE A 1 89 ? -3.463 -2.458 5.940 1.00 87.44 89 ILE A CA 1
ATOM 650 C C . ILE A 1 89 ? -4.061 -1.275 6.701 1.00 87.44 89 ILE A C 1
ATOM 652 O O . ILE A 1 89 ? -3.866 -1.143 7.906 1.00 87.44 89 ILE A O 1
ATOM 656 N N . SER A 1 90 ? -4.786 -0.403 5.998 1.00 90.00 90 SER A N 1
ATOM 657 C CA . SER A 1 90 ? -5.476 0.748 6.595 1.00 90.00 90 SER A CA 1
ATOM 658 C C . SER A 1 90 ? -6.974 0.640 6.337 1.00 90.00 90 SER A C 1
ATOM 660 O O . SER A 1 90 ? -7.402 0.604 5.184 1.00 90.00 90 SER A O 1
ATOM 662 N N . ILE A 1 91 ? -7.762 0.570 7.407 1.00 89.50 91 ILE A N 1
ATOM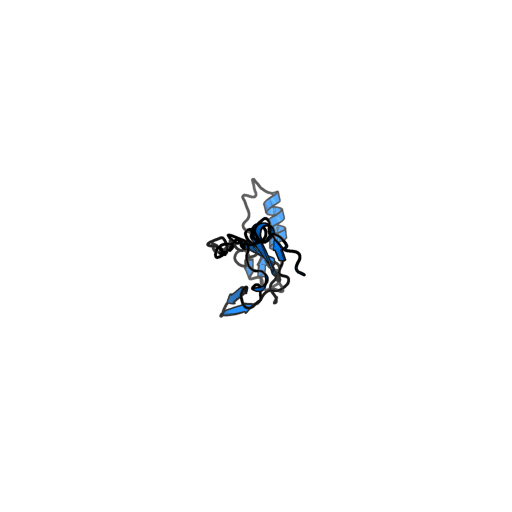 663 C CA . ILE A 1 91 ? -9.206 0.336 7.371 1.00 89.50 91 ILE A CA 1
ATOM 664 C C . ILE A 1 91 ? -9.897 1.562 7.977 1.00 89.50 91 ILE A C 1
ATOM 666 O O . ILE A 1 91 ? -9.894 1.713 9.202 1.00 89.50 91 ILE A O 1
ATOM 670 N N . PRO A 1 92 ? -10.466 2.459 7.156 1.00 91.06 92 PRO A N 1
ATOM 671 C CA . PRO A 1 92 ? -11.260 3.569 7.662 1.00 91.06 92 PRO A CA 1
ATOM 672 C C . PRO A 1 92 ? -12.626 3.073 8.150 1.00 91.06 92 PRO A C 1
ATOM 674 O O . PRO A 1 92 ? -13.256 2.223 7.517 1.00 91.06 92 PRO A O 1
ATOM 677 N N . PHE A 1 93 ? -13.116 3.636 9.250 1.00 90.94 93 PHE A N 1
ATOM 678 C CA . PHE A 1 93 ? -14.424 3.350 9.837 1.00 90.94 93 PHE A CA 1
ATOM 679 C C . PHE A 1 93 ? -15.312 4.593 9.848 1.00 90.94 93 PHE A C 1
ATOM 681 O O . PHE A 1 93 ? -14.849 5.729 9.935 1.00 90.94 93 PHE A O 1
ATOM 688 N N . SER A 1 94 ? -16.628 4.382 9.792 1.00 91.00 94 SER A N 1
ATOM 689 C CA . SER A 1 94 ? -17.620 5.465 9.781 1.00 91.00 94 SER A CA 1
ATOM 690 C C . SER A 1 94 ? -17.702 6.233 11.102 1.00 91.00 94 SER A C 1
ATOM 692 O O . SER A 1 94 ? -18.269 7.322 11.148 1.00 91.00 94 SER A O 1
ATOM 694 N N . ALA A 1 95 ? -17.180 5.647 12.176 1.00 91.00 95 ALA A N 1
ATOM 695 C CA . ALA A 1 95 ? -17.160 6.170 13.533 1.00 91.00 95 ALA A CA 1
ATOM 696 C C . ALA A 1 95 ? -16.029 5.477 14.325 1.00 91.00 95 ALA A C 1
ATOM 698 O O . ALA A 1 95 ? -15.489 4.476 13.843 1.00 91.00 95 ALA A O 1
ATOM 699 N N . PRO A 1 96 ? -15.682 5.961 15.532 1.00 94.31 96 PRO A N 1
ATOM 700 C CA . PRO A 1 96 ? -14.764 5.252 16.416 1.00 94.31 96 PRO A CA 1
ATOM 701 C C . PRO A 1 96 ? -15.219 3.817 16.717 1.00 94.31 96 PRO A C 1
ATOM 703 O O . PRO A 1 96 ? -16.415 3.556 16.855 1.00 94.31 96 PRO A O 1
ATOM 706 N N . ILE A 1 97 ? -14.255 2.906 16.859 1.00 93.00 97 ILE A N 1
ATOM 707 C CA . ILE A 1 97 ? -14.470 1.503 17.244 1.00 93.00 97 ILE A CA 1
ATOM 708 C C . ILE A 1 97 ? -14.007 1.246 18.684 1.00 93.00 97 ILE A C 1
ATOM 710 O O . ILE A 1 97 ? -13.176 1.981 19.221 1.00 93.00 97 ILE A O 1
ATOM 714 N N . ASP A 1 98 ? -14.504 0.173 19.303 1.00 93.69 98 ASP A N 1
ATOM 715 C CA . ASP A 1 98 ? -13.965 -0.325 20.572 1.00 93.69 98 ASP A CA 1
ATOM 716 C C . ASP A 1 98 ? -12.652 -1.081 20.324 1.00 93.69 98 ASP A C 1
ATOM 718 O O . ASP A 1 98 ? -12.644 -2.217 19.841 1.00 93.69 98 ASP A O 1
ATOM 722 N N . LEU A 1 99 ? -11.530 -0.454 20.679 1.00 94.06 99 LEU A N 1
ATOM 723 C CA . LEU A 1 99 ? -10.194 -1.018 20.478 1.00 94.06 99 LEU A CA 1
ATOM 724 C C . LEU A 1 99 ? -9.947 -2.303 21.275 1.00 94.06 99 LEU A C 1
ATOM 726 O O . LEU A 1 99 ? -9.092 -3.090 20.879 1.00 94.06 99 LEU A O 1
ATOM 730 N N . SER A 1 100 ? -10.702 -2.562 22.351 1.00 95.06 100 SER A N 1
ATOM 731 C CA . SER A 1 100 ? -10.583 -3.816 23.108 1.00 95.06 100 SER A CA 1
ATOM 732 C C . SER A 1 100 ? -11.055 -5.038 22.312 1.00 95.06 100 SER A C 1
ATOM 734 O O . SER A 1 100 ? -10.702 -6.169 22.642 1.00 95.06 100 SER A O 1
ATOM 736 N N . THR A 1 101 ? -11.812 -4.811 21.235 1.00 93.44 101 THR A N 1
ATOM 737 C CA . THR A 1 101 ? -12.307 -5.864 20.343 1.00 93.44 101 THR A CA 1
ATOM 738 C C . THR A 1 101 ? -11.371 -6.160 19.174 1.00 93.44 101 THR A C 1
ATOM 740 O O . THR A 1 101 ? -11.594 -7.138 18.462 1.00 93.44 101 THR A O 1
ATOM 743 N N . VAL A 1 102 ? -10.322 -5.358 18.954 1.00 94.81 102 VAL A N 1
ATOM 744 C CA . VAL A 1 102 ? -9.398 -5.524 17.822 1.00 94.81 102 VAL A CA 1
ATOM 745 C C . VAL A 1 102 ? -8.414 -6.656 18.118 1.00 94.81 102 VAL A C 1
ATOM 747 O O . VAL A 1 102 ? -7.565 -6.550 18.999 1.00 94.81 102 VAL A O 1
ATOM 750 N N . SER A 1 103 ? -8.537 -7.758 17.379 1.00 94.50 103 SER A N 1
ATOM 751 C CA . SER A 1 103 ? -7.691 -8.950 17.507 1.00 94.50 103 SER A CA 1
ATOM 752 C C . SER A 1 103 ? -7.670 -9.744 16.197 1.00 94.50 103 SER A C 1
ATOM 754 O O . SER A 1 103 ? -8.542 -9.542 15.353 1.00 94.50 103 SER A O 1
ATOM 756 N N . SER A 1 104 ? -6.779 -10.735 16.072 1.00 95.12 104 SER A N 1
ATOM 757 C CA . SER A 1 104 ? -6.763 -11.676 14.933 1.00 95.12 104 SER A CA 1
ATOM 758 C C . SER A 1 104 ? -8.048 -12.509 14.774 1.00 95.12 104 SER A C 1
ATOM 760 O O . SER A 1 104 ? -8.208 -13.202 13.778 1.00 95.12 104 SER A O 1
ATOM 762 N N . SER A 1 105 ? -8.976 -12.466 15.739 1.00 93.44 105 SER A N 1
ATOM 763 C CA . SER A 1 105 ? -10.286 -13.129 15.626 1.00 93.44 105 SER A CA 1
ATOM 764 C C . SER A 1 105 ? -11.379 -12.242 15.019 1.00 93.44 105 SER A C 1
ATOM 766 O O . SER A 1 105 ? -12.396 -12.752 14.553 1.00 93.44 105 SER A O 1
ATOM 768 N N . THR A 1 106 ? -11.184 -10.920 15.020 1.00 92.50 106 THR A N 1
ATOM 769 C CA . THR A 1 106 ? -12.159 -9.923 14.544 1.00 92.50 106 THR A CA 1
ATOM 770 C C . THR A 1 106 ? -11.673 -9.172 13.311 1.00 92.50 106 THR A C 1
ATOM 772 O O . THR A 1 106 ? -12.487 -8.756 12.490 1.00 92.50 106 THR A O 1
ATOM 775 N N . VAL A 1 107 ? -10.356 -9.029 13.156 1.00 91.94 107 VAL A N 1
ATOM 776 C CA . VAL A 1 107 ? -9.700 -8.441 11.991 1.00 91.94 107 VAL A CA 1
ATOM 777 C C . VAL A 1 107 ? -8.656 -9.435 11.501 1.00 91.94 107 VAL A C 1
ATOM 779 O O . VAL A 1 107 ? -7.707 -9.750 12.212 1.00 91.94 107 VAL A O 1
ATOM 782 N N . PHE A 1 108 ? -8.857 -9.950 10.296 1.00 92.50 108 PHE A N 1
ATOM 783 C CA . PHE A 1 108 ? -7.999 -10.955 9.681 1.00 92.50 108 PHE A CA 1
ATOM 784 C C . PHE A 1 108 ? -8.087 -10.852 8.159 1.00 92.50 108 PHE A C 1
ATOM 786 O O . PHE A 1 108 ? -9.033 -10.289 7.599 1.00 92.50 108 PHE A O 1
ATOM 793 N N . LEU A 1 109 ? -7.088 -11.405 7.489 1.00 87.50 109 LEU A N 1
ATOM 794 C CA . LEU A 1 109 ? -7.009 -11.539 6.046 1.00 87.50 109 LEU A CA 1
ATOM 795 C C . LEU A 1 109 ? -7.427 -12.960 5.667 1.00 87.50 109 LEU A C 1
ATOM 797 O O . LEU A 1 109 ? -7.116 -13.921 6.368 1.00 87.50 109 LEU A O 1
ATOM 801 N N . VAL A 1 110 ? -8.124 -13.098 4.540 1.00 88.12 110 VAL A N 1
ATOM 802 C CA . VAL A 1 110 ? -8.480 -14.406 3.980 1.00 88.12 110 VAL A CA 1
ATOM 803 C C . VAL A 1 110 ? -7.814 -14.549 2.623 1.00 88.12 110 VAL A C 1
ATOM 805 O O . VAL A 1 110 ? -8.131 -13.822 1.681 1.00 88.12 110 VAL A O 1
ATOM 808 N N . GLY A 1 111 ? -6.877 -15.485 2.541 1.00 82.00 111 GLY A N 1
ATOM 809 C CA . GLY A 1 111 ? -6.171 -15.853 1.328 1.00 82.00 111 GLY A CA 1
ATOM 810 C C . GLY A 1 111 ? -6.900 -16.917 0.495 1.00 82.00 111 GLY A C 1
ATOM 811 O O . GLY A 1 111 ? -7.968 -17.423 0.866 1.00 82.00 111 GLY A O 1
ATOM 812 N N . PRO A 1 112 ? -6.313 -17.297 -0.653 1.00 79.25 112 PRO A N 1
ATOM 813 C CA . PRO A 1 112 ? -6.803 -18.395 -1.479 1.00 79.25 112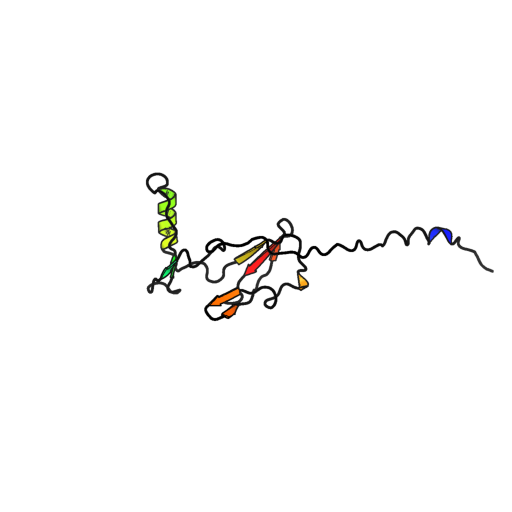 PRO A CA 1
ATOM 814 C C . PRO A 1 112 ? -6.965 -19.693 -0.678 1.00 79.25 112 PRO A C 1
ATOM 816 O O . PRO A 1 112 ? -6.188 -19.988 0.225 1.00 79.25 112 PRO A O 1
ATOM 819 N N . GLY A 1 113 ? -7.994 -20.480 -1.001 1.00 88.38 113 GLY A N 1
ATOM 820 C CA . GLY A 1 113 ? -8.276 -21.732 -0.287 1.00 88.38 113 GLY A CA 1
ATOM 821 C C . GLY A 1 113 ? -8.809 -21.553 1.141 1.00 88.38 113 GLY A C 1
ATOM 822 O O . GLY A 1 113 ? -8.987 -22.550 1.833 1.00 88.38 113 GLY A O 1
ATOM 823 N N . GLY A 1 114 ? -9.095 -20.318 1.570 1.00 90.19 114 GLY A N 1
ATOM 824 C CA . GLY A 1 114 ? -9.610 -20.027 2.907 1.00 90.19 114 GLY A CA 1
ATOM 825 C C . GLY A 1 114 ? -8.532 -19.961 3.988 1.00 90.19 114 GLY A C 1
ATOM 826 O O . GLY A 1 114 ? -8.872 -20.065 5.163 1.00 90.19 114 GLY A O 1
ATOM 827 N N . HIS A 1 115 ? -7.257 -19.801 3.609 1.00 90.12 115 HIS A N 1
ATOM 828 C CA . HIS A 1 115 ? -6.179 -19.536 4.567 1.00 90.12 115 HIS A CA 1
ATOM 829 C C . HIS A 1 115 ? -6.474 -18.239 5.323 1.00 90.12 115 HIS A C 1
ATOM 831 O O . HIS A 1 115 ? -6.739 -17.218 4.691 1.00 90.12 115 HIS A O 1
ATOM 837 N N . VAL A 1 116 ? -6.468 -18.282 6.653 1.00 92.50 116 VAL A N 1
ATOM 838 C CA . VAL A 1 116 ? -6.739 -17.114 7.497 1.00 92.50 116 VAL A CA 1
ATOM 839 C C . VAL A 1 116 ? -5.430 -16.658 8.110 1.00 92.50 116 VAL A C 1
ATOM 841 O O . VAL A 1 116 ? -4.775 -17.439 8.791 1.00 92.50 116 VAL A O 1
ATOM 844 N N . VAL A 1 117 ? -5.101 -15.392 7.889 1.00 91.75 117 VAL A N 1
ATOM 845 C CA . VAL A 1 117 ? -3.929 -14.721 8.453 1.00 91.75 117 VAL A CA 1
ATOM 846 C C . VAL A 1 117 ? -4.429 -13.640 9.399 1.00 91.75 117 VAL A C 1
ATOM 848 O O . VAL A 1 117 ? -5.334 -12.881 9.047 1.00 91.75 117 VAL A O 1
ATOM 851 N N . GLY A 1 118 ? -3.911 -13.597 10.618 1.00 94.00 118 GLY A N 1
ATOM 852 C CA . GLY A 1 118 ? -4.306 -12.600 11.600 1.00 94.00 118 GLY A CA 1
ATOM 853 C C . GLY A 1 118 ? -3.635 -11.251 11.359 1.00 94.00 118 GLY A C 1
ATOM 854 O O . GLY A 1 118 ? -3.127 -10.949 10.277 1.00 94.00 118 GLY A O 1
ATOM 855 N N . ILE A 1 119 ? -3.654 -10.413 12.394 1.00 93.94 119 ILE A N 1
ATOM 856 C CA . ILE A 1 119 ? -2.969 -9.124 12.373 1.00 93.94 119 ILE A CA 1
ATOM 857 C C . ILE A 1 119 ? -2.033 -8.961 13.566 1.00 93.94 119 ILE A C 1
ATOM 859 O O . ILE A 1 119 ? -2.292 -9.448 14.667 1.00 93.94 119 ILE A O 1
ATOM 863 N N . ASN A 1 120 ? -0.971 -8.193 13.370 1.00 91.38 120 ASN A N 1
ATOM 864 C CA . ASN A 1 120 ? -0.099 -7.687 14.417 1.00 91.38 120 ASN A CA 1
ATOM 865 C C . ASN A 1 120 ? 0.031 -6.152 14.300 1.00 91.38 120 ASN A C 1
ATOM 867 O O . ASN A 1 120 ? -0.505 -5.525 13.386 1.00 91.38 120 ASN A O 1
ATOM 871 N N . GLN A 1 121 ? 0.693 -5.530 15.281 1.00 91.25 121 GLN A N 1
ATOM 872 C CA . GLN A 1 121 ? 1.037 -4.097 15.261 1.00 91.25 121 GLN A CA 1
ATOM 873 C C . GLN A 1 121 ? -0.143 -3.152 14.936 1.00 91.25 121 GLN A C 1
ATOM 875 O O . GLN A 1 121 ? -0.032 -2.235 14.124 1.00 91.25 121 GLN A O 1
ATOM 880 N N . ALA A 1 122 ? -1.288 -3.369 15.590 1.00 94.62 122 ALA A N 1
ATOM 881 C CA . ALA A 1 122 ? -2.478 -2.544 15.410 1.00 94.62 122 ALA A CA 1
ATOM 882 C C . ALA A 1 122 ? -2.306 -1.136 16.018 1.00 94.62 122 ALA A C 1
ATOM 884 O O . ALA A 1 122 ? -1.997 -0.990 17.202 1.00 94.62 122 ALA A O 1
ATOM 885 N N . VAL A 1 123 ? -2.560 -0.098 15.219 1.00 96.25 123 VAL A N 1
ATOM 886 C CA . VAL A 1 123 ? -2.498 1.320 15.602 1.00 96.25 123 VAL A CA 1
ATOM 887 C C . VAL A 1 123 ? -3.793 2.017 15.193 1.00 96.25 123 VAL A C 1
ATOM 889 O O . VAL A 1 123 ? -4.242 1.900 14.056 1.00 96.25 123 VAL A O 1
ATOM 892 N N . TRP A 1 124 ? -4.389 2.768 16.117 1.00 96.94 124 TRP A N 1
ATOM 893 C CA . TRP A 1 124 ? -5.609 3.535 15.870 1.00 96.94 124 TRP A CA 1
ATOM 894 C C . TRP A 1 124 ? -5.311 5.014 15.617 1.00 96.94 124 TRP A C 1
ATOM 896 O O . TRP A 1 124 ? -4.659 5.659 16.440 1.00 96.94 124 TRP A O 1
ATOM 906 N N . GLU A 1 125 ? -5.849 5.565 14.526 1.00 97.00 125 GLU A N 1
ATOM 907 C CA . GLU A 1 125 ? -5.825 6.998 14.235 1.00 97.00 125 GLU A CA 1
ATOM 908 C C . GLU A 1 125 ? -7.211 7.643 14.456 1.00 97.00 125 GLU A C 1
ATOM 910 O O . GLU A 1 125 ? -8.120 7.484 13.634 1.00 97.00 125 GLU A O 1
ATOM 915 N N . PRO A 1 126 ? -7.399 8.418 15.544 1.00 94.88 126 PRO A N 1
ATOM 916 C CA . PRO A 1 126 ? -8.717 8.915 15.941 1.00 94.88 126 PRO A CA 1
ATOM 917 C C . PRO A 1 126 ? -9.239 10.067 15.075 1.00 94.88 126 PRO A C 1
ATOM 919 O O . PRO A 1 126 ? -10.444 10.288 15.033 1.00 94.88 126 PRO A O 1
ATOM 922 N N . LEU A 1 127 ? -8.364 10.815 14.392 1.00 95.25 127 LEU A N 1
ATOM 923 C CA . LEU A 1 127 ? -8.787 11.947 13.554 1.00 95.25 127 LEU A CA 1
ATOM 924 C C . LEU A 1 127 ? -9.502 11.491 12.279 1.00 95.25 127 LEU A C 1
ATOM 926 O O . LEU A 1 127 ? -10.375 12.195 11.777 1.00 95.25 127 LEU A O 1
ATOM 930 N N . THR A 1 128 ? -9.127 10.323 11.761 1.00 92.38 128 THR A N 1
ATOM 931 C CA . THR A 1 128 ? -9.659 9.757 10.515 1.00 92.38 128 THR A CA 1
ATOM 932 C C . THR A 1 128 ? -10.512 8.513 10.753 1.00 92.38 128 THR A C 1
ATOM 934 O O . THR A 1 128 ? -11.048 7.959 9.798 1.00 92.38 128 THR A O 1
ATOM 937 N N . ASN A 1 129 ? -10.661 8.086 12.014 1.00 94.75 129 ASN A N 1
ATOM 938 C CA . ASN A 1 129 ? -11.255 6.807 12.400 1.00 94.75 129 ASN A CA 1
ATOM 939 C C . ASN A 1 129 ? -10.642 5.625 11.632 1.00 94.75 129 ASN A C 1
ATOM 941 O O . ASN A 1 129 ? -11.367 4.796 11.084 1.00 94.75 129 ASN A O 1
ATOM 945 N N . THR A 1 130 ? -9.312 5.555 11.568 1.00 93.94 130 THR A N 1
ATOM 946 C CA . THR A 1 130 ? -8.610 4.535 10.778 1.00 93.94 130 THR A CA 1
ATOM 947 C C . THR A 1 130 ? -7.867 3.557 11.675 1.00 93.94 130 THR A C 1
ATOM 949 O O . THR A 1 130 ? -7.069 3.956 12.521 1.00 93.94 130 THR A O 1
ATOM 952 N N . LEU A 1 131 ? -8.100 2.261 11.463 1.00 94.75 131 LEU A N 1
ATOM 953 C CA . LEU A 1 131 ? -7.256 1.205 12.009 1.00 94.75 131 LEU A CA 1
ATOM 954 C C . LEU A 1 131 ? -6.134 0.905 11.016 1.00 94.75 131 LEU A C 1
ATOM 956 O O . LEU A 1 131 ? -6.403 0.528 9.876 1.00 94.75 131 LEU A O 1
ATOM 960 N N . HIS A 1 132 ? -4.891 1.027 11.460 1.00 94.06 132 HIS A N 1
ATOM 961 C CA . HIS A 1 132 ? -3.728 0.500 10.761 1.00 94.06 132 HIS A CA 1
ATOM 962 C C . HIS A 1 132 ? -3.310 -0.814 11.413 1.00 94.06 132 HIS A C 1
ATOM 964 O O . HIS A 1 132 ? -3.239 -0.889 12.636 1.00 94.06 132 HIS A O 1
ATOM 970 N N . ALA A 1 133 ? -3.033 -1.841 10.623 1.00 93.56 133 ALA A N 1
ATOM 971 C CA . ALA A 1 133 ? -2.562 -3.130 11.117 1.00 93.56 133 ALA A CA 1
ATOM 972 C C . ALA A 1 133 ? -1.604 -3.765 10.108 1.00 93.56 133 ALA A C 1
ATOM 974 O O . ALA A 1 133 ? -1.667 -3.454 8.920 1.00 93.56 133 ALA A O 1
ATOM 975 N N . GLU A 1 134 ? -0.728 -4.647 10.565 1.00 92.31 134 GLU A N 1
ATOM 976 C CA . GLU A 1 134 ? 0.140 -5.451 9.704 1.00 92.31 134 GLU A CA 1
ATOM 977 C C . GLU A 1 134 ? -0.288 -6.919 9.750 1.00 92.31 134 GLU A C 1
ATOM 979 O O . GLU A 1 134 ? -0.963 -7.352 10.683 1.00 92.31 134 GLU A O 1
ATOM 984 N N . SER A 1 135 ? 0.062 -7.673 8.710 1.00 90.12 135 SER A N 1
ATOM 985 C CA . SER A 1 135 ? -0.129 -9.126 8.675 1.00 90.12 135 SER A CA 1
ATOM 986 C C . SER A 1 135 ? 0.755 -9.808 9.726 1.00 90.12 135 SER A C 1
ATOM 988 O O . SER A 1 135 ? 1.930 -9.450 9.874 1.00 90.12 135 SER A O 1
ATOM 990 N N . ASP A 1 136 ? 0.217 -10.795 10.448 1.00 90.25 136 ASP A N 1
ATOM 991 C CA . ASP A 1 136 ? 1.005 -11.591 11.401 1.00 90.25 136 ASP A CA 1
ATOM 992 C C . ASP A 1 136 ? 1.863 -12.683 10.739 1.00 90.25 136 ASP A C 1
ATOM 994 O O . ASP A 1 136 ? 2.829 -13.146 11.350 1.00 90.25 136 ASP A O 1
ATOM 998 N N . GLU A 1 137 ? 1.580 -13.005 9.477 1.00 85.44 137 GLU A N 1
ATOM 999 C CA . GLU A 1 137 ? 2.365 -13.899 8.619 1.00 85.44 137 GLU A CA 1
ATOM 1000 C C . GLU A 1 137 ? 2.943 -13.150 7.400 1.00 85.44 137 GLU A C 1
ATOM 1002 O O . GLU A 1 137 ? 2.460 -12.071 7.036 1.00 85.44 137 GLU A O 1
ATOM 1007 N N . GLN A 1 138 ? 3.987 -13.727 6.791 1.00 71.94 138 GLN A N 1
ATOM 1008 C CA . GLN A 1 138 ? 4.590 -13.291 5.519 1.00 71.94 138 GLN A CA 1
ATOM 1009 C C . GLN A 1 138 ? 4.088 -14.144 4.355 1.00 71.94 138 GLN A C 1
ATOM 1011 O O . GLN A 1 138 ? 3.955 -15.373 4.558 1.00 71.94 138 GLN A O 1
#

Sequence (138 aa):
MRSFIPAALVALALALVYPADALAATASALAPTKAGQPFPTNLYTVHDGTQITGLRVDLPKPDCAIHPSDCADIDVLDTLDGFNIQPRISIPFSAPIDLSTVSSSTVFLVGPGGHVVGINQAVWEPLTNTLHAESDEQ

Secondary structure (DSSP, 8-state):
------TTTTSSSSSS----------PPBS--PPTT-SSS-GGGEEE-TTSTTSEEE-PPP--TTT-HHHHHHHHHHTTSSSS-SSPEEEEEBSS---GGG-STTTS-EE-GGG-EE-EEEEEEETTTTEEEEEES--